Protein AF-A0A5K0W2D5-F1 (afdb_monomer)

Organism: NCBI:txid210225

Foldseek 3Di:
DVVVVVVVVVLVVLLVVLVVVQAADPVLVVQVVVVVDDPVRVVPDTRSVSSSVSVD

Solvent-accessible surface area (backbone atoms only — not comparable to full-atom values): 3211 Å² total; per-residue (Å²): 112,80,75,63,52,52,61,55,54,49,52,51,49,46,45,51,55,21,56,74,65,51,61,56,53,71,63,33,54,51,52,37,40,75,75,69,48,50,68,78,62,58,75,73,53,59,35,25,60,46,35,31,64,53,76,108

Mean predicted aligned error: 4.41 Å

Sequence (56 aa):
VMKECHGILDRHRLMLEACELNSATKDDYDDLGKAGLGTCLLSGLPDWLITYSAHL

Radius of gyration: 12.46 Å; Cα contacts (8 Å, |Δi|>4): 46; chains: 1; bounding box: 36×22×25 Å

Secondary structure (DSSP, 8-state):
-HHHHHHHHHHHHHHHHHHHH----HHHHHHHHHTT--HHHHTTS-HHHHHHHHT-

pLDDT: mean 90.89, std 11.39, range [52.62, 97.81]

InterPro domains:
  IPR045606 ATXR3, C-terminal [PF19633] (1-56)

Structure (mmCIF, N/CA/C/O backbone):
data_AF-A0A5K0W2D5-F1
#
_entry.id   AF-A0A5K0W2D5-F1
#
loop_
_atom_site.group_PDB
_atom_site.id
_atom_site.type_symbol
_atom_site.label_atom_id
_atom_site.label_alt_id
_atom_site.label_comp_id
_atom_site.label_asym_id
_atom_site.label_entity_id
_atom_site.label_seq_id
_atom_site.pdbx_PDB_ins_code
_atom_site.Cartn_x
_atom_site.Cartn_y
_atom_site.Cartn_z
_atom_site.occupancy
_atom_site.B_iso_or_equiv
_atom_site.auth_seq_id
_a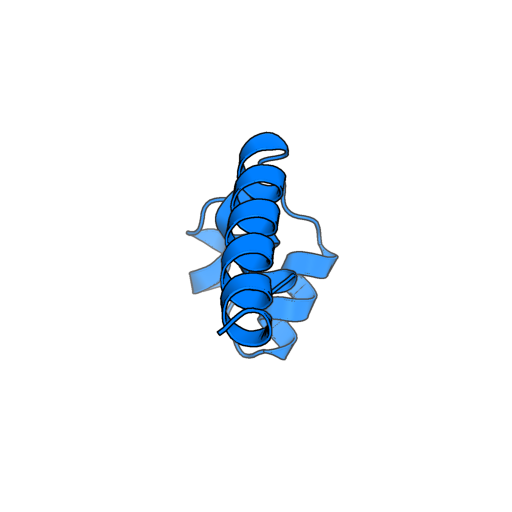tom_site.auth_comp_id
_atom_site.auth_asym_id
_atom_site.auth_atom_id
_atom_site.pdbx_PDB_model_num
ATOM 1 N N . VAL A 1 1 ? -25.048 7.124 -1.881 1.00 52.62 1 VAL A N 1
ATOM 2 C CA . VAL A 1 1 ? -24.789 7.027 -3.338 1.00 52.62 1 VAL A CA 1
ATOM 3 C C . VAL A 1 1 ? -23.524 7.771 -3.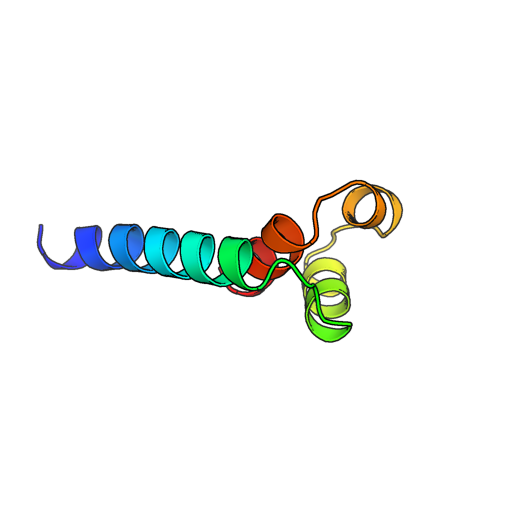771 1.00 52.62 1 VAL A C 1
ATOM 5 O O . VAL A 1 1 ? -22.510 7.104 -3.862 1.00 52.62 1 VAL A O 1
ATOM 8 N N . MET A 1 2 ? -23.477 9.104 -3.968 1.00 54.62 2 MET A N 1
ATOM 9 C CA . MET A 1 2 ? -22.229 9.753 -4.456 1.00 54.62 2 MET A CA 1
ATOM 10 C C . MET A 1 2 ? -21.036 9.665 -3.481 1.00 54.62 2 MET A C 1
ATOM 12 O O . MET A 1 2 ? -19.904 9.520 -3.924 1.00 54.62 2 MET A O 1
ATOM 16 N N . LYS A 1 3 ? -21.273 9.686 -2.160 1.00 58.69 3 LYS A N 1
ATOM 17 C CA . LYS A 1 3 ? -20.198 9.631 -1.149 1.00 58.69 3 LYS A CA 1
ATOM 18 C C . LYS A 1 3 ? -19.470 8.284 -1.057 1.00 58.69 3 LYS A C 1
ATOM 20 O O . LYS A 1 3 ? -18.278 8.271 -0.781 1.00 58.69 3 LYS A O 1
ATOM 25 N N . GLU A 1 4 ? -20.155 7.170 -1.304 1.00 58.22 4 GLU A N 1
ATOM 26 C CA . GLU A 1 4 ? -19.565 5.824 -1.188 1.00 58.22 4 GLU A CA 1
ATOM 27 C C . GLU A 1 4 ? -18.679 5.482 -2.391 1.00 58.22 4 GLU A C 1
ATOM 29 O O . GLU A 1 4 ? -17.639 4.845 -2.235 1.00 58.22 4 GLU A O 1
ATOM 34 N N . CYS A 1 5 ? -19.033 5.971 -3.584 1.00 64.94 5 CYS A N 1
ATOM 35 C CA . CYS A 1 5 ? -18.233 5.756 -4.788 1.00 64.94 5 CYS A CA 1
ATOM 36 C C . CYS A 1 5 ? -16.873 6.471 -4.738 1.00 64.94 5 CYS A C 1
ATOM 38 O O . CYS A 1 5 ? -15.938 6.015 -5.389 1.00 64.94 5 CYS A O 1
ATOM 40 N N . HIS A 1 6 ? -16.733 7.550 -3.956 1.00 72.56 6 HIS A N 1
ATOM 41 C CA . HIS A 1 6 ? -15.454 8.254 -3.819 1.00 72.56 6 HIS A CA 1
ATOM 42 C C . HIS A 1 6 ? -14.369 7.369 -3.202 1.00 72.56 6 HIS A C 1
ATOM 44 O O . HIS A 1 6 ? -13.256 7.365 -3.711 1.00 72.56 6 HIS A O 1
ATOM 50 N N . GLY A 1 7 ? -14.697 6.559 -2.190 1.00 79.81 7 GLY A N 1
ATOM 51 C CA . GLY A 1 7 ? -13.724 5.641 -1.590 1.00 79.81 7 GLY A CA 1
ATOM 52 C C . GLY A 1 7 ? -13.282 4.532 -2.549 1.00 79.81 7 GLY A C 1
ATOM 53 O O . GLY A 1 7 ? -12.124 4.135 -2.549 1.00 79.81 7 GLY A O 1
ATOM 54 N N . ILE A 1 8 ? -14.183 4.048 -3.411 1.00 83.81 8 ILE A N 1
ATOM 55 C CA . ILE A 1 8 ? -13.843 3.031 -4.418 1.00 83.81 8 ILE A CA 1
ATOM 56 C C . ILE A 1 8 ? -12.946 3.628 -5.504 1.00 83.81 8 ILE A C 1
ATOM 58 O O . ILE A 1 8 ? -11.943 3.015 -5.862 1.00 83.81 8 ILE A O 1
ATOM 62 N N . LEU A 1 9 ? -13.293 4.808 -6.024 1.00 86.00 9 LEU A N 1
ATOM 63 C CA . LEU A 1 9 ? -12.503 5.484 -7.055 1.00 86.00 9 LEU A CA 1
ATOM 64 C C . LEU A 1 9 ? -11.109 5.859 -6.543 1.00 86.00 9 LEU A C 1
ATOM 66 O O . LEU A 1 9 ? -10.137 5.697 -7.274 1.00 86.00 9 LEU A O 1
ATOM 70 N N . ASP A 1 10 ? -11.008 6.293 -5.287 1.00 88.00 10 ASP A N 1
ATOM 71 C CA . ASP A 1 10 ? -9.732 6.641 -4.665 1.00 88.00 10 ASP A CA 1
ATOM 72 C C . ASP A 1 10 ? -8.814 5.421 -4.518 1.00 88.00 10 ASP A C 1
ATOM 74 O O . ASP A 1 10 ? -7.659 5.463 -4.929 1.00 88.00 10 ASP A O 1
ATOM 78 N N . ARG A 1 11 ? -9.357 4.277 -4.083 1.00 91.62 11 ARG A N 1
ATOM 79 C CA . ARG A 1 11 ? -8.608 3.010 -4.023 1.00 91.62 11 ARG A CA 1
ATOM 80 C C . ARG A 1 11 ? -8.128 2.538 -5.391 1.00 91.62 11 ARG A C 1
ATOM 82 O O . ARG A 1 11 ? -6.998 2.082 -5.516 1.00 91.62 11 ARG A O 1
ATOM 89 N N . HIS A 1 12 ? -8.964 2.648 -6.424 1.00 93.62 12 HIS A N 1
ATOM 90 C CA . HIS A 1 12 ? -8.545 2.284 -7.782 1.00 93.62 12 HIS A CA 1
ATOM 91 C C . HIS A 1 12 ? -7.429 3.198 -8.281 1.00 93.62 12 HIS A C 1
ATOM 93 O O . HIS A 1 12 ? -6.472 2.708 -8.874 1.00 93.62 12 HIS A O 1
ATOM 99 N N . ARG A 1 13 ? -7.530 4.505 -8.017 1.00 93.62 13 ARG A N 1
ATOM 100 C CA . ARG A 1 13 ? -6.478 5.466 -8.347 1.00 93.62 13 ARG A CA 1
ATOM 101 C C . ARG A 1 13 ? -5.166 5.116 -7.642 1.00 93.62 13 ARG A C 1
ATOM 103 O O . ARG A 1 13 ? -4.164 4.967 -8.326 1.00 93.62 13 ARG A O 1
ATOM 110 N N . LEU A 1 14 ? -5.193 4.905 -6.325 1.00 94.81 14 LEU A N 1
ATOM 111 C CA . LEU A 1 14 ? -4.010 4.520 -5.546 1.00 94.81 14 LEU A CA 1
ATOM 112 C C . LEU A 1 14 ? -3.378 3.223 -6.066 1.00 94.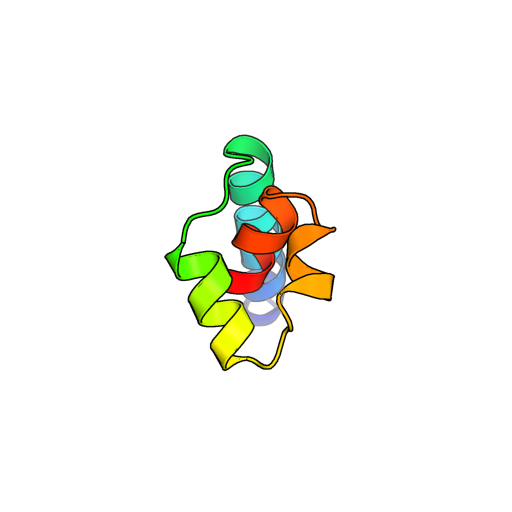81 14 LEU A C 1
ATOM 114 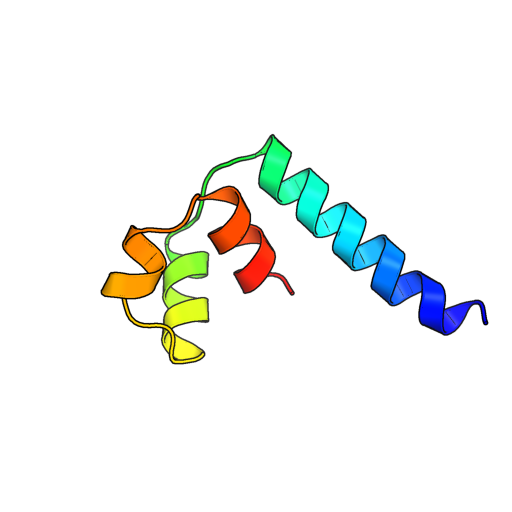O O . LEU A 1 14 ? -2.159 3.122 -6.166 1.00 94.81 14 LEU A O 1
ATOM 118 N N . MET A 1 15 ? -4.198 2.234 -6.435 1.00 96.00 15 MET A N 1
ATOM 119 C CA . MET A 1 15 ? -3.706 0.979 -7.002 1.00 96.00 15 MET A CA 1
ATOM 120 C C . MET A 1 15 ? -3.014 1.200 -8.350 1.00 96.00 15 MET A C 1
ATOM 122 O O . MET A 1 15 ? -1.948 0.633 -8.576 1.00 96.00 15 MET A O 1
ATOM 126 N N . LEU A 1 16 ? -3.598 2.013 -9.238 1.00 97.19 16 LEU A N 1
ATOM 127 C CA . LEU A 1 16 ? -3.002 2.331 -10.538 1.00 97.19 16 LEU A CA 1
ATOM 128 C C . LEU A 1 16 ? -1.679 3.082 -10.373 1.00 97.19 16 LEU A C 1
ATOM 130 O O . LEU A 1 16 ? -0.680 2.658 -10.943 1.00 97.19 16 LEU A O 1
ATOM 134 N N . GLU A 1 17 ? -1.651 4.125 -9.540 1.00 96.12 17 GLU A N 1
ATOM 135 C CA . GLU A 1 17 ? -0.443 4.911 -9.257 1.00 96.12 17 GLU A CA 1
ATOM 136 C C . GLU A 1 17 ? 0.681 4.028 -8.684 1.00 96.12 17 GLU A C 1
ATOM 138 O O . GLU A 1 17 ? 1.822 4.087 -9.147 1.00 96.12 17 GLU A O 1
ATOM 143 N N . ALA A 1 18 ? 0.359 3.137 -7.739 1.00 97.25 18 ALA A N 1
ATOM 144 C CA . ALA A 1 18 ? 1.329 2.206 -7.170 1.00 97.25 18 ALA A CA 1
ATOM 145 C C . ALA A 1 18 ? 1.831 1.171 -8.194 1.00 97.25 18 ALA A C 1
ATOM 147 O O . ALA A 1 18 ? 3.015 0.833 -8.192 1.00 97.25 18 ALA A O 1
ATOM 148 N N . CYS A 1 19 ? 0.960 0.680 -9.085 1.00 97.00 19 CYS A N 1
ATOM 149 C CA . CYS A 1 19 ? 1.345 -0.243 -10.158 1.00 97.00 19 CYS A CA 1
ATOM 150 C C . CYS A 1 19 ? 2.230 0.418 -11.221 1.00 97.00 19 CYS A C 1
ATOM 152 O O . CYS A 1 19 ? 3.119 -0.239 -11.753 1.00 97.00 19 CYS A O 1
ATOM 154 N N . GLU A 1 20 ? 1.986 1.687 -11.553 1.00 96.94 20 GLU A N 1
ATOM 155 C CA . GLU A 1 20 ? 2.781 2.431 -12.537 1.00 96.94 20 GLU A CA 1
ATOM 156 C C . GLU A 1 20 ? 4.176 2.766 -12.007 1.00 96.94 20 GLU A C 1
ATOM 158 O O . GLU A 1 20 ? 5.161 2.613 -12.730 1.00 96.94 20 GLU A O 1
ATOM 163 N N . LEU A 1 21 ? 4.268 3.191 -10.744 1.00 95.50 21 LEU A N 1
ATOM 164 C CA . LEU A 1 21 ? 5.548 3.482 -10.103 1.00 95.50 21 LEU A CA 1
ATOM 165 C C . LEU A 1 21 ? 6.337 2.196 -9.810 1.00 95.50 21 LEU A C 1
ATOM 167 O O . LEU A 1 21 ? 7.549 2.161 -10.014 1.00 95.50 21 LEU A O 1
ATOM 171 N N . ASN A 1 22 ? 5.641 1.149 -9.344 1.00 94.62 22 ASN A N 1
ATOM 172 C CA . ASN A 1 22 ? 6.171 -0.176 -9.007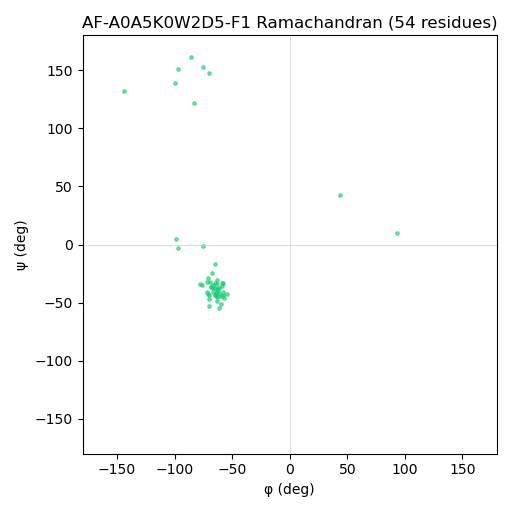 1.00 94.62 22 ASN A CA 1
ATOM 173 C C . ASN A 1 22 ? 7.494 -0.129 -8.220 1.00 94.62 22 ASN A C 1
ATOM 175 O O . ASN A 1 22 ? 8.431 -0.877 -8.503 1.00 94.62 22 ASN A O 1
ATOM 179 N N . SER A 1 23 ? 7.569 0.777 -7.247 1.00 96.50 23 SER A N 1
ATOM 180 C CA . SER A 1 23 ? 8.707 0.922 -6.345 1.00 96.50 23 SER A CA 1
ATOM 181 C C . SER A 1 23 ? 8.209 1.294 -4.958 1.00 96.50 23 SER A C 1
ATOM 183 O O . SER A 1 23 ? 7.430 2.241 -4.843 1.00 96.50 23 SER A O 1
ATOM 185 N N . ALA A 1 24 ? 8.696 0.604 -3.932 1.00 96.75 24 ALA A N 1
ATOM 186 C CA . ALA A 1 24 ? 8.347 0.888 -2.546 1.00 96.75 24 ALA A CA 1
ATOM 187 C C . ALA A 1 24 ? 9.426 1.720 -1.849 1.00 96.75 24 ALA A C 1
ATOM 189 O O . ALA A 1 24 ? 10.629 1.493 -2.019 1.00 96.75 24 ALA A O 1
ATOM 190 N N . THR A 1 25 ? 8.999 2.687 -1.041 1.00 96.88 25 THR A N 1
ATOM 191 C CA . THR A 1 25 ? 9.910 3.492 -0.224 1.00 96.88 25 THR A CA 1
ATOM 192 C C . THR A 1 25 ? 10.207 2.802 1.104 1.00 96.88 25 THR A C 1
ATOM 194 O O . THR A 1 25 ? 9.460 1.937 1.557 1.00 96.88 25 THR A O 1
ATOM 197 N N . LYS A 1 26 ? 11.294 3.198 1.777 1.00 96.44 26 LYS A N 1
ATOM 198 C CA . LYS A 1 26 ? 11.558 2.728 3.145 1.00 96.44 26 LYS A CA 1
ATOM 199 C C . LYS A 1 26 ? 10.421 3.104 4.106 1.00 96.44 26 LYS A C 1
ATOM 201 O O . LYS A 1 26 ? 10.106 2.305 4.985 1.00 96.44 26 LYS A O 1
ATOM 206 N N . ASP A 1 27 ? 9.814 4.272 3.913 1.00 97.81 27 ASP A N 1
ATOM 207 C CA . ASP A 1 27 ? 8.702 4.736 4.741 1.00 97.81 27 ASP A CA 1
ATOM 208 C C . ASP A 1 27 ? 7.474 3.827 4.567 1.00 97.81 27 ASP A C 1
ATOM 210 O O . ASP A 1 27 ? 6.862 3.464 5.568 1.00 97.81 27 ASP A O 1
ATOM 214 N N . ASP A 1 28 ? 7.204 3.334 3.347 1.00 97.19 28 ASP A N 1
ATOM 215 C CA . ASP A 1 28 ? 6.125 2.364 3.088 1.00 97.19 28 ASP A CA 1
ATOM 216 C C . ASP A 1 28 ? 6.305 1.091 3.938 1.00 97.19 28 ASP A C 1
ATOM 218 O O . ASP A 1 28 ? 5.370 0.607 4.579 1.00 97.19 28 ASP A O 1
ATOM 222 N N . TYR A 1 29 ? 7.528 0.550 3.988 1.00 96.25 29 TYR A N 1
ATOM 223 C CA . TYR A 1 29 ? 7.843 -0.619 4.815 1.00 96.25 29 TYR A CA 1
ATOM 224 C C . TYR A 1 29 ? 7.743 -0.316 6.314 1.00 96.25 29 TYR A C 1
ATOM 226 O O . TYR A 1 29 ? 7.253 -1.151 7.079 1.00 96.25 29 TYR A O 1
ATOM 234 N N . ASP A 1 30 ? 8.210 0.857 6.744 1.00 96.44 30 ASP A N 1
ATOM 235 C CA . ASP A 1 30 ? 8.193 1.254 8.150 1.00 96.44 30 ASP A CA 1
ATOM 236 C C . ASP A 1 30 ? 6.748 1.483 8.643 1.00 96.44 30 ASP A C 1
ATOM 238 O O . ASP A 1 30 ? 6.417 1.100 9.769 1.00 96.44 30 ASP A O 1
ATOM 242 N N . ASP A 1 31 ? 5.861 2.035 7.813 1.00 97.50 31 ASP A N 1
ATOM 243 C CA . ASP A 1 31 ? 4.446 2.243 8.141 1.00 97.50 31 ASP A CA 1
ATOM 244 C C . ASP A 1 31 ? 3.670 0.927 8.217 1.00 97.50 31 ASP A C 1
ATOM 246 O O . ASP A 1 31 ? 2.957 0.680 9.197 1.00 97.50 31 ASP A O 1
ATOM 250 N N . LEU A 1 32 ? 3.894 0.014 7.271 1.00 96.94 32 LEU A N 1
ATOM 251 C CA . LEU A 1 32 ? 3.345 -1.341 7.349 1.00 96.94 32 LEU A CA 1
ATOM 252 C C . LEU A 1 32 ? 3.894 -2.122 8.555 1.00 96.94 32 LEU A C 1
ATOM 254 O O . LEU A 1 32 ? 3.161 -2.883 9.193 1.00 96.94 32 LEU A O 1
ATOM 258 N N . GLY A 1 33 ? 5.154 -1.890 8.928 1.00 95.69 33 GLY A N 1
ATOM 259 C CA . GLY A 1 33 ? 5.754 -2.425 10.149 1.00 95.69 33 GLY A CA 1
ATOM 260 C C . GLY A 1 33 ? 5.050 -1.937 11.418 1.00 95.69 33 GLY A C 1
ATOM 261 O O . GLY A 1 33 ? 4.728 -2.743 12.294 1.00 95.69 33 GLY A O 1
ATOM 262 N N . LYS A 1 34 ? 4.734 -0.636 11.507 1.00 96.00 34 LYS A N 1
ATOM 263 C CA . LYS A 1 34 ? 3.940 -0.060 12.615 1.00 96.00 34 LYS A CA 1
ATOM 264 C C . LYS A 1 34 ? 2.519 -0.628 12.661 1.00 96.00 34 LYS A C 1
ATOM 266 O O . LYS A 1 34 ? 1.962 -0.760 13.748 1.00 96.00 34 LYS A O 1
ATOM 271 N N . ALA A 1 35 ? 1.959 -1.007 11.510 1.00 95.81 35 ALA A N 1
ATOM 272 C CA . ALA A 1 35 ? 0.671 -1.693 11.405 1.00 95.81 35 ALA A CA 1
ATOM 273 C C . ALA A 1 35 ? 0.725 -3.188 11.800 1.00 95.81 35 ALA A C 1
ATOM 275 O O . ALA A 1 35 ? -0.304 -3.863 11.805 1.00 95.81 35 ALA A O 1
ATOM 276 N N . GLY A 1 36 ? 1.901 -3.711 12.166 1.00 95.81 36 GLY A N 1
ATOM 277 C CA . GLY A 1 36 ? 2.090 -5.085 12.634 1.00 95.81 36 GLY A CA 1
ATOM 278 C C . GLY A 1 36 ? 2.466 -6.085 11.540 1.00 95.81 36 GLY A C 1
ATOM 279 O O . GLY A 1 36 ? 2.476 -7.290 11.803 1.00 95.81 36 GLY A O 1
ATOM 280 N N . LEU A 1 37 ? 2.790 -5.626 10.326 1.00 95.19 37 LEU A N 1
ATOM 281 C CA . LEU A 1 37 ? 3.258 -6.506 9.258 1.00 95.19 37 LEU A CA 1
ATOM 282 C C . LEU A 1 37 ? 4.759 -6.778 9.405 1.00 95.19 37 LEU A C 1
ATOM 284 O O . LEU A 1 37 ? 5.591 -5.875 9.416 1.00 95.19 37 LEU A O 1
ATOM 288 N N . GLY A 1 38 ? 5.109 -8.057 9.531 1.00 93.19 38 GLY A N 1
ATOM 289 C CA . GLY A 1 38 ? 6.493 -8.490 9.691 1.00 93.19 38 GLY A CA 1
ATOM 290 C C . GLY A 1 38 ? 7.295 -8.423 8.392 1.00 93.19 38 GLY A C 1
ATOM 291 O O . GLY A 1 38 ? 6.769 -8.625 7.299 1.00 93.19 38 GLY A O 1
ATOM 292 N N . THR A 1 39 ? 8.608 -8.241 8.519 1.00 89.06 39 THR A N 1
ATOM 293 C CA . THR A 1 39 ? 9.542 -8.182 7.382 1.00 89.06 39 THR A CA 1
ATOM 294 C C . THR A 1 39 ? 9.513 -9.437 6.510 1.00 89.06 39 THR A C 1
ATOM 296 O O . THR A 1 39 ? 9.652 -9.330 5.297 1.00 89.06 39 THR A O 1
ATOM 299 N N . CYS A 1 40 ? 9.273 -10.619 7.090 1.00 91.06 40 CYS A N 1
ATOM 300 C CA . CYS A 1 4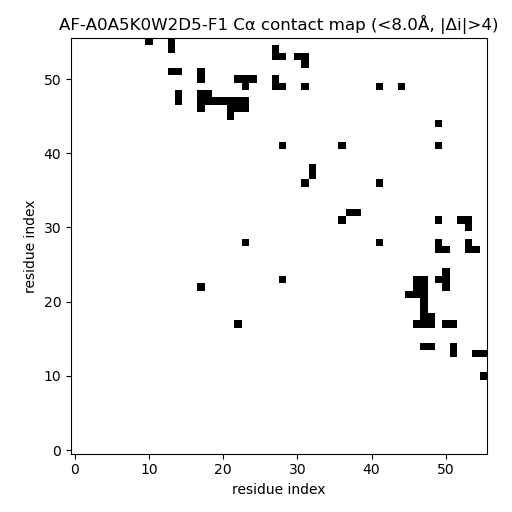0 ? 9.145 -11.867 6.334 1.00 91.06 40 CYS A CA 1
ATOM 301 C C . CYS A 1 40 ? 7.958 -11.850 5.361 1.00 91.06 40 CYS A C 1
ATOM 303 O O . CYS A 1 40 ? 8.094 -12.325 4.238 1.00 91.06 40 CYS A O 1
ATOM 305 N N . LEU A 1 41 ? 6.827 -11.262 5.764 1.00 92.94 41 LEU A N 1
ATOM 306 C CA . LEU A 1 41 ? 5.672 -11.073 4.894 1.00 92.94 41 LEU A CA 1
ATOM 307 C C . LEU A 1 41 ? 5.992 -10.024 3.829 1.00 92.94 41 LEU A C 1
ATOM 309 O O . LEU A 1 41 ? 5.866 -10.311 2.645 1.00 92.94 41 LEU A O 1
ATOM 313 N N . LEU A 1 42 ? 6.452 -8.840 4.249 1.00 95.06 42 LEU A N 1
ATOM 314 C CA . LEU A 1 42 ? 6.677 -7.705 3.350 1.00 95.06 42 LEU A CA 1
ATOM 315 C C . LEU A 1 42 ? 7.733 -8.005 2.275 1.00 95.06 42 LEU A C 1
ATOM 317 O O . LEU A 1 42 ? 7.544 -7.644 1.122 1.00 95.06 42 LEU A O 1
ATOM 321 N N . SER A 1 43 ? 8.797 -8.739 2.616 1.00 91.69 43 SER A N 1
ATOM 322 C CA . SER A 1 43 ? 9.864 -9.110 1.671 1.00 91.69 43 SER A CA 1
ATOM 323 C C . SER A 1 43 ? 9.427 -10.041 0.532 1.00 91.69 43 SER A C 1
ATOM 325 O O . SER A 1 43 ? 10.154 -10.185 -0.447 1.00 91.69 43 SER A O 1
ATOM 327 N N . GLY A 1 44 ? 8.269 -10.698 0.661 1.00 93.00 44 GLY A N 1
ATOM 328 C CA . GLY A 1 44 ? 7.717 -11.585 -0.364 1.00 93.00 44 GLY A CA 1
A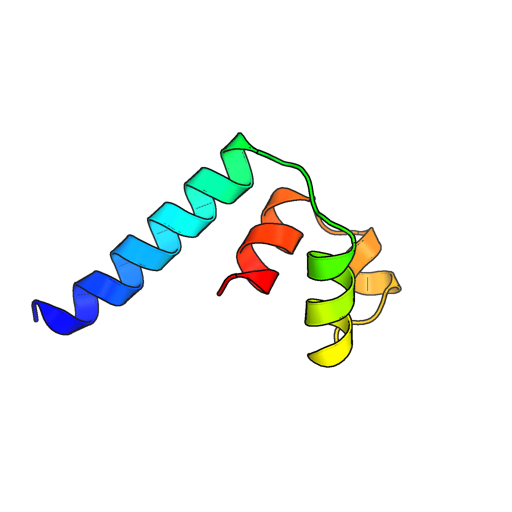TOM 329 C C . GLY A 1 44 ? 6.675 -10.926 -1.269 1.00 93.00 44 GLY A C 1
ATOM 330 O O . GLY A 1 44 ? 6.164 -11.589 -2.172 1.00 93.00 44 GLY A O 1
ATOM 331 N N . LEU A 1 45 ? 6.320 -9.663 -1.017 1.00 95.88 45 LEU A N 1
ATOM 332 C CA . LEU A 1 45 ? 5.290 -8.949 -1.767 1.00 95.88 45 LEU A CA 1
ATOM 333 C C . LEU A 1 45 ? 5.913 -8.082 -2.869 1.00 95.88 45 LEU A C 1
ATOM 335 O O . LEU A 1 45 ? 7.037 -7.610 -2.719 1.00 95.88 45 LEU A O 1
ATOM 339 N N . PRO A 1 46 ? 5.190 -7.853 -3.977 1.00 96.94 46 PRO A N 1
ATOM 340 C CA . PRO A 1 46 ? 5.631 -6.909 -4.992 1.00 96.94 46 PRO A CA 1
ATOM 341 C C . PRO A 1 46 ? 5.540 -5.468 -4.476 1.00 96.94 46 PRO A C 1
ATOM 343 O O . PRO A 1 46 ? 4.617 -5.122 -3.736 1.00 96.94 46 PRO A O 1
ATOM 346 N N . ASP A 1 47 ? 6.450 -4.616 -4.945 1.00 96.94 47 ASP A N 1
ATOM 347 C CA . ASP A 1 47 ? 6.562 -3.217 -4.519 1.00 96.94 47 ASP A CA 1
ATOM 348 C C . ASP A 1 47 ? 5.254 -2.428 -4.667 1.00 96.94 47 ASP A C 1
ATOM 350 O O . ASP A 1 47 ? 4.857 -1.726 -3.740 1.00 96.94 47 ASP A O 1
ATOM 354 N N . TRP A 1 48 ? 4.518 -2.598 -5.774 1.00 97.38 48 TRP A N 1
ATOM 355 C CA . TRP A 1 48 ? 3.229 -1.917 -5.953 1.00 97.38 48 TRP A CA 1
ATOM 356 C C . TRP A 1 48 ? 2.215 -2.257 -4.850 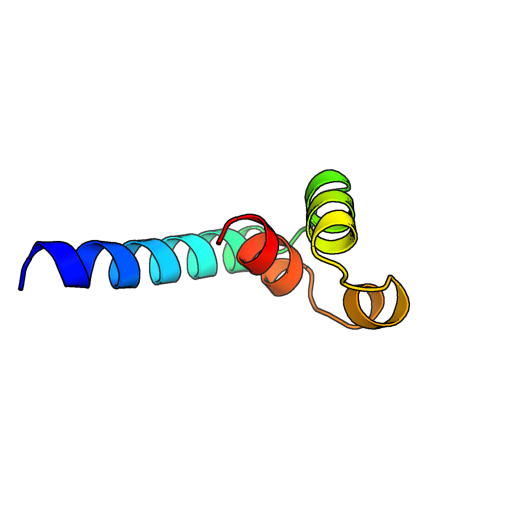1.00 97.38 48 TRP A C 1
ATOM 358 O O . TRP A 1 48 ? 1.407 -1.413 -4.470 1.00 97.38 48 TRP A O 1
ATOM 368 N N . LEU A 1 49 ? 2.248 -3.482 -4.314 1.00 96.94 49 LEU A N 1
ATOM 369 C CA . LEU A 1 49 ? 1.331 -3.907 -3.259 1.00 96.94 49 LEU A CA 1
ATOM 370 C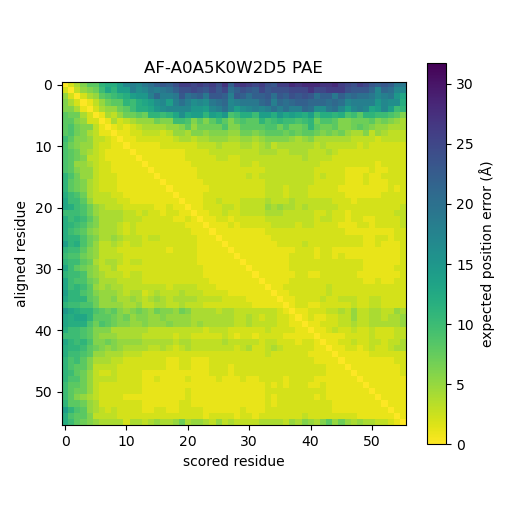 C . LEU A 1 49 ? 1.746 -3.323 -1.908 1.00 96.94 49 LEU A C 1
ATOM 372 O O . LEU A 1 49 ? 0.874 -2.979 -1.110 1.00 96.94 49 LEU A O 1
ATOM 376 N N . ILE A 1 50 ? 3.052 -3.181 -1.672 1.00 97.81 50 ILE A N 1
ATOM 377 C CA . ILE A 1 50 ? 3.600 -2.500 -0.494 1.00 97.81 50 ILE A CA 1
ATOM 378 C C . ILE A 1 50 ? 3.154 -1.036 -0.493 1.00 97.81 50 ILE A C 1
ATOM 380 O O . ILE A 1 50 ? 2.489 -0.605 0.448 1.00 97.81 50 ILE A O 1
ATOM 384 N N . THR A 1 51 ? 3.410 -0.305 -1.578 1.00 97.75 51 THR A N 1
ATOM 385 C CA . THR A 1 51 ? 3.034 1.110 -1.697 1.00 97.75 51 THR A CA 1
ATOM 386 C C . THR A 1 51 ? 1.522 1.306 -1.646 1.00 97.75 51 THR A C 1
ATOM 388 O O . THR A 1 51 ? 1.054 2.160 -0.898 1.00 97.75 51 THR A O 1
ATOM 391 N N . TYR A 1 52 ? 0.733 0.497 -2.361 1.00 97.44 52 TYR A N 1
ATOM 392 C CA . TYR A 1 52 ? -0.731 0.581 -2.296 1.00 97.44 52 TYR A CA 1
ATOM 393 C C . TYR A 1 52 ? -1.255 0.380 -0.869 1.00 97.44 52 TYR A C 1
ATOM 395 O O . TYR A 1 52 ? -2.126 1.121 -0.427 1.00 97.44 52 TYR A O 1
ATOM 403 N N . SER A 1 53 ? -0.715 -0.602 -0.141 1.00 96.00 53 SER A N 1
ATOM 404 C CA . SER A 1 53 ? -1.171 -0.919 1.217 1.00 96.00 53 SER A CA 1
ATOM 405 C C . SER A 1 53 ? -0.756 0.136 2.242 1.00 96.00 53 SER A C 1
ATOM 407 O O . SER A 1 53 ? -1.491 0.354 3.197 1.00 96.00 53 SER A O 1
ATOM 409 N N . ALA A 1 54 ? 0.402 0.779 2.061 1.00 96.50 54 ALA A N 1
ATOM 410 C CA . ALA A 1 54 ? 0.876 1.841 2.948 1.00 96.50 54 ALA A CA 1
ATOM 411 C C . ALA A 1 54 ? 0.059 3.142 2.814 1.00 96.50 54 ALA A C 1
ATOM 413 O O . ALA A 1 54 ? -0.069 3.886 3.781 1.00 96.50 54 ALA A O 1
ATOM 414 N N . HIS A 1 55 ? -0.516 3.399 1.633 1.00 93.56 55 HIS A N 1
ATOM 415 C CA . HIS A 1 55 ? -1.281 4.616 1.326 1.00 93.56 55 HIS A CA 1
ATOM 416 C C . HIS A 1 55 ? -2.810 4.442 1.416 1.00 93.56 55 HIS A C 1
ATOM 418 O O . HIS A 1 55 ? -3.547 5.367 1.065 1.00 93.56 55 HIS A O 1
ATOM 424 N N . LEU A 1 56 ? -3.287 3.266 1.841 1.00 89.69 56 LEU A N 1
ATOM 425 C CA . LEU A 1 56 ? -4.709 2.929 1.981 1.00 89.69 56 LEU A CA 1
ATOM 426 C C . LEU A 1 56 ? -5.288 3.366 3.333 1.00 89.69 56 LEU A C 1
ATOM 428 O O . LEU A 1 56 ? -6.449 3.843 3.332 1.00 89.69 56 LEU A O 1
#